Protein AF-W0Z9J8-F1 (afdb_monomer)

Radius of gyration: 13.56 Å; Cα contacts (8 Å, |Δi|>4): 95; chains: 1; bounding box: 24×35×34 Å

pLDDT: mean 90.52, std 8.8, range [49.59, 97.94]

Structure (mmCIF, N/CA/C/O backbone):
data_AF-W0Z9J8-F1
#
_entry.id   AF-W0Z9J8-F1
#
loop_
_atom_site.group_PDB
_atom_site.id
_atom_site.type_symbol
_atom_site.label_atom_id
_atom_site.label_alt_id
_atom_site.label_comp_id
_atom_site.label_asym_id
_atom_site.label_entity_id
_atom_site.label_seq_id
_atom_site.pdbx_PDB_ins_code
_atom_site.Cartn_x
_atom_site.Cartn_y
_atom_site.Cartn_z
_atom_site.occupancy
_atom_site.B_iso_or_equiv
_atom_site.auth_seq_id
_atom_site.auth_comp_id
_atom_site.auth_asym_id
_atom_site.auth_atom_id
_atom_site.pdbx_PDB_model_num
ATOM 1 N N . MET A 1 1 ? 6.074 -6.376 2.007 1.00 68.44 1 MET A N 1
ATOM 2 C CA . MET A 1 1 ? 5.511 -7.748 2.076 1.00 68.44 1 MET A CA 1
ATOM 3 C C . MET A 1 1 ? 6.107 -8.456 3.275 1.00 68.44 1 MET A C 1
ATOM 5 O O . MET A 1 1 ? 7.291 -8.276 3.534 1.00 68.44 1 MET A O 1
ATOM 9 N N . THR A 1 2 ? 5.305 -9.226 4.002 1.00 78.50 2 THR A N 1
ATOM 10 C CA . THR A 1 2 ? 5.713 -9.761 5.305 1.00 78.50 2 THR A CA 1
ATOM 11 C C . THR A 1 2 ? 5.962 -11.272 5.204 1.00 78.50 2 THR A C 1
ATOM 13 O O . THR A 1 2 ? 5.051 -11.984 4.780 1.00 78.50 2 THR A O 1
ATOM 16 N N . PRO A 1 3 ? 7.156 -11.784 5.570 1.00 87.56 3 PRO A N 1
ATOM 17 C CA . PRO A 1 3 ? 7.418 -13.218 5.688 1.00 87.56 3 PRO A CA 1
ATOM 18 C C . PRO A 1 3 ? 6.392 -13.913 6.588 1.00 87.56 3 PRO A C 1
ATOM 20 O O . PRO A 1 3 ? 5.967 -13.337 7.593 1.00 87.56 3 PRO A O 1
ATOM 23 N N . ARG A 1 4 ? 6.054 -15.174 6.300 1.00 88.94 4 ARG A N 1
ATOM 24 C CA . ARG A 1 4 ? 5.105 -15.974 7.097 1.00 88.94 4 ARG A CA 1
ATOM 25 C C . ARG A 1 4 ? 5.350 -15.936 8.614 1.00 88.94 4 ARG A C 1
ATOM 27 O O . ARG A 1 4 ? 4.396 -15.874 9.391 1.00 88.94 4 ARG A O 1
ATOM 34 N N . ALA A 1 5 ? 6.610 -15.937 9.051 1.00 92.38 5 ALA A N 1
ATOM 35 C CA . ALA A 1 5 ? 6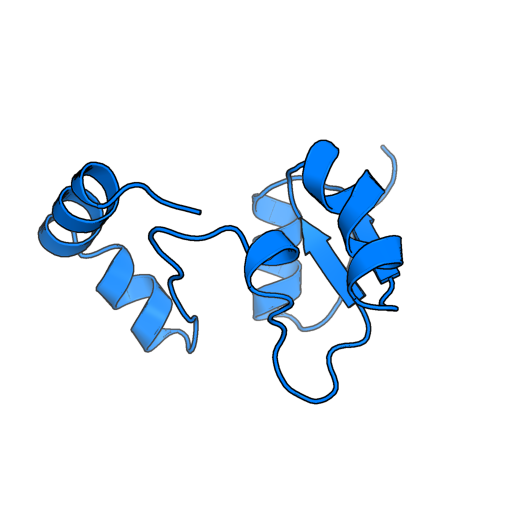.956 -15.824 10.470 1.00 92.38 5 ALA A CA 1
ATOM 36 C C . ALA A 1 5 ? 6.490 -14.486 11.076 1.00 92.38 5 ALA A C 1
ATOM 38 O O . ALA A 1 5 ? 5.818 -14.467 12.107 1.00 92.38 5 ALA A O 1
ATOM 39 N N . LE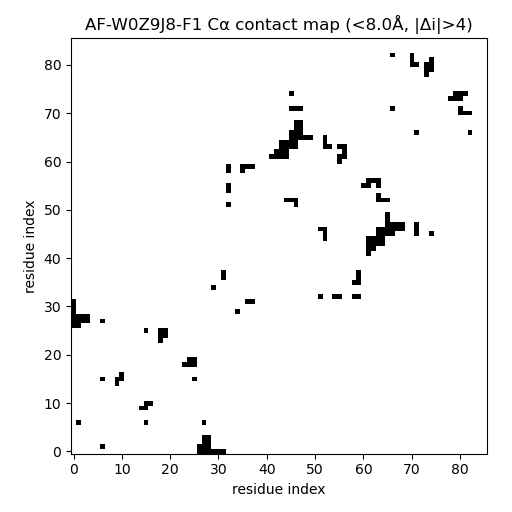U A 1 6 ? 6.760 -13.369 10.393 1.00 93.00 6 LEU A N 1
ATOM 40 C CA . LEU A 1 6 ? 6.299 -12.046 10.815 1.00 93.00 6 LEU A CA 1
ATOM 41 C C . LEU A 1 6 ? 4.773 -11.915 10.720 1.00 93.00 6 LEU A C 1
ATOM 43 O O . LEU A 1 6 ? 4.166 -11.301 11.595 1.00 93.00 6 LEU A O 1
ATOM 47 N N . ARG A 1 7 ? 4.129 -12.552 9.732 1.00 92.94 7 ARG A N 1
ATOM 48 C CA . ARG A 1 7 ? 2.661 -12.634 9.677 1.00 92.94 7 ARG A CA 1
ATOM 49 C C . ARG A 1 7 ? 2.092 -13.333 10.911 1.00 92.94 7 ARG A C 1
ATOM 51 O O . ARG A 1 7 ? 1.163 -12.818 11.519 1.00 92.94 7 ARG A O 1
ATOM 58 N N . THR A 1 8 ? 2.678 -14.459 11.309 1.00 95.12 8 THR A N 1
ATOM 59 C CA . THR A 1 8 ? 2.237 -15.220 12.489 1.00 95.12 8 THR A CA 1
ATOM 60 C C . THR A 1 8 ? 2.306 -14.366 13.756 1.00 95.12 8 THR A C 1
ATOM 62 O O . THR A 1 8 ? 1.378 -14.368 14.564 1.00 95.12 8 THR A O 1
ATOM 65 N N . MET A 1 9 ? 3.381 -13.589 13.915 1.00 96.81 9 MET A N 1
ATOM 66 C CA . MET A 1 9 ? 3.513 -12.654 15.034 1.00 96.81 9 MET A CA 1
ATOM 67 C C . MET A 1 9 ? 2.494 -11.510 14.952 1.00 96.81 9 MET A C 1
ATOM 69 O O . MET A 1 9 ? 1.859 -11.186 15.953 1.00 96.81 9 MET A O 1
ATOM 73 N N . ALA A 1 10 ? 2.275 -10.940 13.765 1.00 95.88 10 ALA A N 1
ATOM 74 C CA . ALA A 1 10 ? 1.278 -9.892 13.550 1.00 95.88 10 ALA A CA 1
ATOM 75 C C . ALA A 1 10 ? -0.159 -10.365 13.840 1.00 95.88 10 ALA A C 1
ATOM 77 O O . ALA A 1 10 ? -0.956 -9.602 14.388 1.00 95.88 10 ALA A O 1
ATOM 78 N N . ASP A 1 11 ? -0.482 -11.620 13.520 1.00 96.00 11 ASP A N 1
ATOM 79 C CA . ASP A 1 11 ? -1.775 -12.238 13.824 1.00 96.00 11 ASP A CA 1
ATOM 80 C C . ASP A 1 11 ? -1.968 -12.403 15.338 1.00 96.00 11 ASP A C 1
ATOM 82 O O . ASP A 1 11 ? -2.997 -11.984 15.874 1.00 96.00 11 ASP A O 1
ATOM 86 N N . ARG A 1 12 ? -0.954 -12.929 16.043 1.00 97.50 12 ARG A N 1
ATOM 87 C CA . ARG A 1 12 ? -0.963 -13.077 17.513 1.00 97.50 12 ARG A CA 1
ATOM 88 C C . ARG A 1 12 ? -1.116 -11.737 18.230 1.00 97.50 12 ARG A C 1
ATOM 90 O O . ARG A 1 12 ? -1.908 -11.631 19.161 1.00 97.50 12 ARG A O 1
ATOM 97 N N . ASN A 1 13 ? -0.425 -10.707 17.748 1.00 97.94 1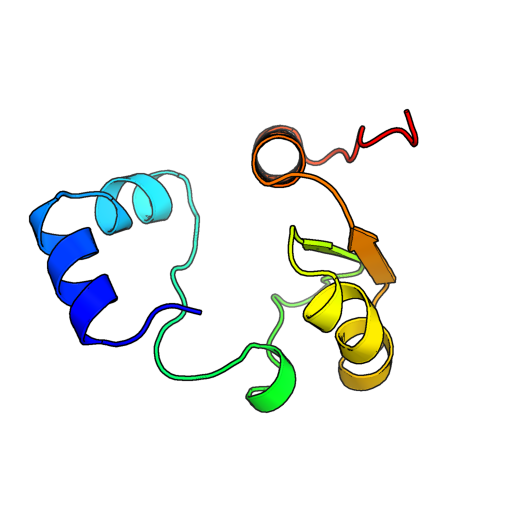3 ASN A N 1
ATOM 98 C CA . ASN A 1 13 ? -0.481 -9.356 18.313 1.00 97.94 13 ASN A CA 1
ATOM 99 C C . ASN A 1 13 ? -1.731 -8.569 17.879 1.00 97.94 13 ASN A C 1
ATOM 101 O O . ASN A 1 13 ? -1.982 -7.471 18.368 1.00 97.94 13 ASN A O 1
ATOM 105 N N . GLY A 1 14 ? -2.539 -9.109 16.961 1.00 97.56 14 GLY A N 1
ATOM 106 C CA . GLY A 1 14 ? -3.767 -8.471 16.493 1.00 97.56 14 GLY A CA 1
ATOM 107 C C . GLY A 1 14 ? -3.581 -7.357 15.461 1.00 97.56 14 GLY A C 1
ATOM 108 O O . GLY A 1 14 ? -4.574 -6.728 15.092 1.00 97.56 14 GLY A O 1
ATOM 109 N N . TYR A 1 15 ? -2.368 -7.129 14.951 1.00 96.88 15 TYR A N 1
ATOM 110 C CA . TYR A 1 15 ? -2.092 -6.102 13.940 1.00 96.88 15 TYR A CA 1
ATOM 111 C C . TYR A 1 15 ? -2.819 -6.389 12.632 1.00 96.88 15 TYR A C 1
ATOM 113 O O . TYR A 1 15 ? -3.494 -5.517 12.090 1.00 96.88 15 TYR A O 1
ATOM 121 N N . THR A 1 16 ? -2.784 -7.640 12.170 1.00 96.06 16 THR A N 1
ATOM 122 C CA . THR A 1 16 ? -3.531 -8.049 10.975 1.00 96.06 16 THR A CA 1
ATOM 123 C C . THR A 1 16 ? -5.024 -7.775 11.137 1.00 96.06 16 THR A C 1
ATOM 125 O O . THR A 1 1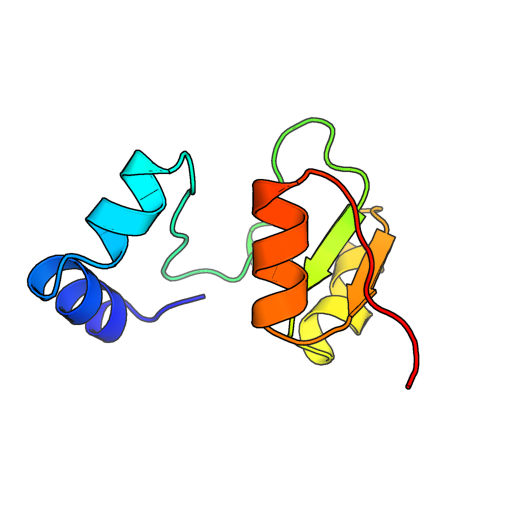6 ? -5.674 -7.283 10.217 1.00 96.06 16 THR A O 1
ATOM 128 N N . ARG A 1 17 ? -5.581 -8.061 12.319 1.00 97.31 17 ARG A N 1
ATOM 129 C CA . ARG A 1 17 ? -6.996 -7.824 12.621 1.00 97.31 17 ARG A CA 1
ATOM 130 C C . ARG A 1 17 ? -7.329 -6.330 12.632 1.00 97.31 17 ARG A C 1
ATOM 132 O O . ARG A 1 17 ? -8.396 -5.951 12.166 1.00 97.31 17 ARG A O 1
ATOM 139 N N . ALA A 1 18 ? -6.437 -5.481 13.142 1.00 97.50 18 ALA A N 1
ATOM 140 C CA . ALA A 1 18 ? -6.617 -4.032 13.093 1.00 97.50 18 ALA A CA 1
ATOM 141 C C . ALA A 1 18 ? -6.644 -3.520 11.642 1.00 97.50 18 ALA A C 1
ATOM 143 O O . ALA A 1 18 ? -7.600 -2.849 11.260 1.00 97.50 18 ALA A O 1
ATOM 144 N N . ILE A 1 19 ? -5.665 -3.921 10.823 1.00 95.50 19 ILE A N 1
ATOM 145 C CA . ILE A 1 19 ? -5.562 -3.525 9.408 1.00 95.50 19 ILE A CA 1
ATOM 146 C C . ILE A 1 19 ? -6.780 -4.002 8.607 1.00 95.50 19 ILE A C 1
ATOM 148 O O . ILE A 1 19 ? -7.374 -3.232 7.858 1.00 95.50 19 ILE A O 1
ATOM 152 N N . THR A 1 20 ? -7.182 -5.263 8.782 1.00 95.56 20 THR A N 1
ATOM 153 C CA . THR A 1 20 ? -8.302 -5.851 8.028 1.00 95.56 20 THR A CA 1
ATOM 154 C C . THR A 1 20 ? -9.650 -5.242 8.393 1.00 95.56 20 THR A C 1
ATOM 156 O O . THR A 1 20 ? -10.450 -4.981 7.499 1.00 95.56 20 THR A O 1
ATOM 159 N N . ARG A 1 21 ? -9.899 -4.927 9.672 1.00 97.12 21 ARG A N 1
ATOM 160 C CA . ARG A 1 21 ? -11.121 -4.207 10.079 1.00 97.12 21 ARG A CA 1
ATOM 161 C C . ARG A 1 21 ? -11.188 -2.776 9.556 1.00 97.12 21 ARG A C 1
ATOM 163 O O . ARG A 1 21 ? -12.287 -2.280 9.351 1.00 97.12 21 ARG A O 1
ATOM 170 N N . ALA A 1 22 ? -10.045 -2.134 9.321 1.00 95.94 22 ALA A N 1
ATOM 171 C CA . ALA A 1 22 ? -9.989 -0.833 8.657 1.00 95.94 22 ALA A CA 1
ATOM 172 C C . ALA A 1 22 ? -10.223 -0.922 7.131 1.00 95.94 22 ALA A C 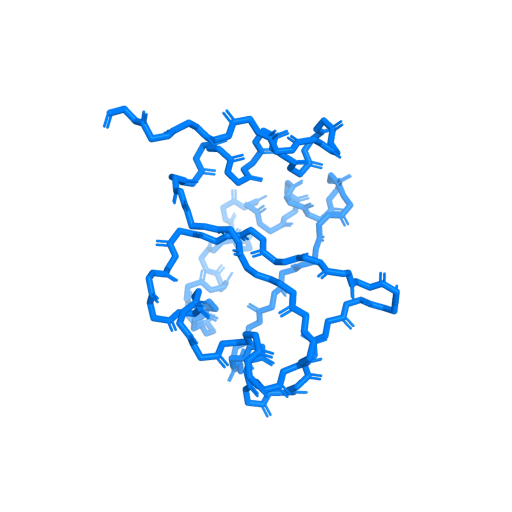1
ATOM 174 O O . ALA A 1 22 ? -10.181 0.094 6.448 1.00 95.94 22 ALA A O 1
ATOM 175 N N . GLY A 1 23 ? -10.450 -2.124 6.580 1.00 94.00 23 GLY A N 1
ATOM 176 C CA . GLY A 1 23 ? -10.629 -2.362 5.142 1.00 94.00 23 GLY A CA 1
ATOM 177 C C . GLY A 1 23 ? -9.334 -2.690 4.391 1.00 94.00 23 GLY A C 1
ATOM 178 O O . GLY A 1 23 ? -9.364 -2.942 3.185 1.00 94.00 23 GLY A O 1
ATOM 179 N N . GLY A 1 24 ? -8.194 -2.727 5.085 1.00 93.06 24 GLY A N 1
ATOM 180 C CA . GLY A 1 24 ? -6.899 -3.057 4.500 1.00 93.06 24 GLY A CA 1
ATOM 181 C C . GLY A 1 24 ? -6.753 -4.542 4.153 1.00 93.06 24 GLY A C 1
ATOM 182 O O . GLY A 1 24 ? -7.320 -5.424 4.799 1.00 93.06 24 G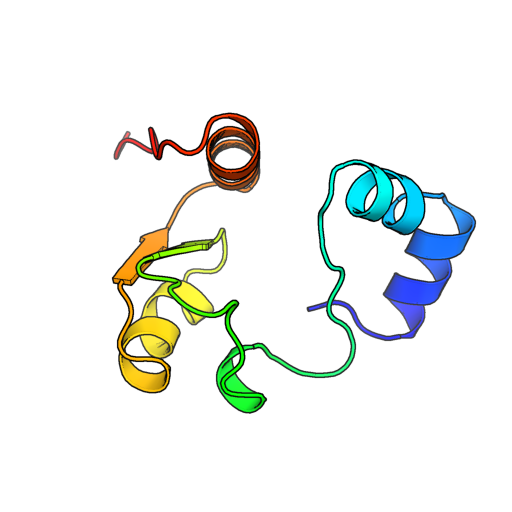LY A O 1
ATOM 183 N N . LYS A 1 25 ? -5.928 -4.843 3.146 1.00 90.50 25 LYS A N 1
ATOM 184 C CA . LYS A 1 25 ? -5.544 -6.215 2.781 1.00 90.50 25 LYS A CA 1
ATOM 185 C C . LYS A 1 25 ? -4.072 -6.440 3.104 1.00 90.50 25 LYS A C 1
ATOM 187 O O . LYS A 1 25 ? -3.214 -5.687 2.656 1.00 90.50 25 LYS A O 1
ATOM 192 N N . VAL A 1 26 ? -3.775 -7.494 3.862 1.00 90.56 26 VAL A N 1
ATOM 193 C CA . VAL A 1 26 ? -2.399 -7.840 4.248 1.00 90.56 26 VAL A CA 1
ATOM 194 C C . VAL A 1 26 ? -1.856 -8.908 3.303 1.00 90.56 26 VAL A C 1
ATOM 196 O O . VAL A 1 26 ? -2.310 -10.051 3.341 1.00 90.56 26 VAL A O 1
ATOM 199 N N . LEU A 1 27 ? -0.871 -8.531 2.487 1.00 87.50 27 LEU A N 1
ATOM 200 C CA . LEU A 1 27 ? -0.183 -9.416 1.543 1.00 87.50 27 LEU A CA 1
ATOM 201 C C . LEU A 1 27 ? 1.030 -10.098 2.195 1.00 87.50 27 LEU A C 1
ATOM 203 O O . LEU A 1 27 ? 1.859 -9.438 2.833 1.00 87.50 27 LEU A O 1
ATOM 207 N N . THR A 1 28 ? 1.164 -11.409 1.992 1.00 88.19 28 THR A N 1
ATOM 208 C CA . THR A 1 28 ? 2.290 -12.225 2.474 1.00 88.19 28 THR A CA 1
ATOM 209 C C . THR A 1 28 ? 2.930 -12.998 1.327 1.00 88.19 28 THR A C 1
ATOM 211 O O . THR A 1 28 ? 2.321 -13.172 0.275 1.00 88.19 28 THR A O 1
ATOM 214 N N . ASP A 1 29 ? 4.175 -13.430 1.533 1.00 82.31 29 ASP A N 1
ATOM 215 C CA . ASP A 1 29 ? 4.882 -14.446 0.732 1.00 82.31 29 ASP A CA 1
ATOM 216 C C . ASP A 1 29 ? 5.174 -14.124 -0.751 1.00 82.31 29 ASP A C 1
ATOM 218 O O . ASP A 1 29 ? 6.012 -14.785 -1.356 1.00 82.31 29 ASP A O 1
ATOM 222 N N . SER A 1 30 ? 4.601 -13.062 -1.326 1.00 79.19 30 SER A N 1
ATOM 223 C CA . SER A 1 30 ? 4.983 -12.543 -2.645 1.00 79.19 30 SER A CA 1
ATOM 224 C C . SER A 1 30 ? 4.977 -11.013 -2.712 1.00 79.19 30 SER A C 1
ATOM 226 O O . SER A 1 30 ? 4.221 -10.328 -2.018 1.00 79.19 30 SER A O 1
ATOM 228 N N . CYS A 1 31 ? 5.857 -10.466 -3.554 1.00 78.50 31 CYS A N 1
ATOM 229 C CA . CYS A 1 31 ? 5.942 -9.032 -3.810 1.00 78.50 31 CYS A CA 1
ATOM 230 C C . CYS A 1 31 ? 4.802 -8.618 -4.754 1.00 78.50 31 CYS A C 1
ATOM 232 O O . CYS A 1 31 ? 4.559 -9.337 -5.730 1.00 78.50 31 CYS A O 1
ATOM 234 N N . PRO A 1 32 ? 4.144 -7.457 -4.552 1.00 76.75 32 PRO A N 1
ATOM 235 C CA . PRO A 1 32 ? 3.142 -6.949 -5.496 1.00 76.75 32 PRO A CA 1
ATOM 236 C C . PRO A 1 32 ? 3.676 -6.844 -6.930 1.00 76.75 32 PRO A C 1
ATOM 238 O O . PRO A 1 32 ? 2.955 -7.125 -7.880 1.00 76.75 32 PRO A O 1
ATOM 241 N N . ALA A 1 33 ? 4.970 -6.541 -7.071 1.00 79.81 33 ALA A N 1
ATOM 242 C CA . ALA A 1 33 ? 5.696 -6.528 -8.338 1.00 79.81 33 ALA A CA 1
ATOM 243 C C . ALA A 1 33 ? 5.691 -7.889 -9.046 1.00 79.81 33 ALA A C 1
ATOM 245 O O . ALA A 1 33 ? 5.394 -7.985 -10.232 1.00 79.81 33 ALA A O 1
ATOM 246 N N . MET A 1 34 ? 6.010 -8.945 -8.293 1.00 80.06 34 MET A N 1
ATOM 247 C CA . MET A 1 34 ? 6.103 -10.314 -8.804 1.00 80.06 34 MET A CA 1
ATOM 248 C C . MET A 1 34 ? 4.720 -10.869 -9.121 1.00 80.06 34 MET A C 1
ATOM 250 O O . MET A 1 34 ? 4.530 -11.525 -10.137 1.00 80.06 34 MET A O 1
ATOM 254 N N . SER A 1 35 ? 3.744 -10.557 -8.269 1.00 82.56 35 SER A N 1
ATOM 255 C CA . SER A 1 35 ? 2.352 -10.980 -8.450 1.00 82.56 35 SER A CA 1
ATOM 256 C C . SER A 1 35 ? 1.602 -10.137 -9.481 1.00 82.56 35 SER A C 1
ATOM 258 O O . SER A 1 35 ? 0.451 -10.440 -9.778 1.00 82.56 35 SER A O 1
ATOM 260 N N . ARG A 1 36 ? 2.221 -9.052 -9.971 1.00 83.12 36 ARG A N 1
ATOM 261 C CA . ARG A 1 36 ? 1.603 -8.012 -10.803 1.00 83.12 36 ARG A CA 1
ATOM 262 C C . ARG A 1 36 ? 0.214 -7.600 -10.301 1.00 83.12 36 ARG A C 1
ATOM 264 O O . ARG A 1 36 ? -0.735 -7.482 -11.069 1.00 83.12 36 ARG A O 1
ATOM 271 N N . ALA A 1 37 ? 0.095 -7.428 -8.987 1.00 82.81 37 ALA A N 1
ATOM 272 C CA . ALA A 1 37 ? -1.193 -7.295 -8.323 1.00 82.81 37 ALA A CA 1
ATOM 273 C C . ALA A 1 37 ? -1.397 -5.879 -7.781 1.00 82.81 37 ALA A C 1
ATOM 275 O O . ALA A 1 37 ? -0.637 -5.408 -6.934 1.00 82.81 37 ALA A O 1
ATOM 276 N N . ALA A 1 38 ? -2.482 -5.250 -8.222 1.00 87.12 38 ALA A N 1
ATOM 277 C CA . ALA A 1 38 ? -3.065 -4.057 -7.627 1.00 87.12 38 ALA A CA 1
ATOM 278 C C . ALA A 1 38 ? -4.599 -4.181 -7.665 1.00 87.12 38 ALA A C 1
ATOM 280 O O . ALA A 1 38 ? -5.130 -4.919 -8.503 1.00 87.12 38 ALA A O 1
ATOM 281 N N . PRO A 1 39 ? -5.334 -3.512 -6.759 1.00 87.81 39 PRO A N 1
ATOM 282 C CA . PRO A 1 39 ? -6.784 -3.419 -6.867 1.00 87.81 39 PRO A CA 1
ATOM 283 C C . PRO A 1 39 ? -7.230 -2.914 -8.256 1.00 87.81 39 PRO A C 1
ATOM 285 O O . PRO A 1 39 ? -6.560 -2.067 -8.851 1.00 87.81 39 PRO A O 1
ATOM 288 N N . PRO A 1 40 ? -8.364 -3.400 -8.794 1.00 89.56 40 PRO A N 1
ATOM 289 C CA . PRO A 1 40 ? -8.894 -2.898 -10.056 1.00 89.56 40 PRO A CA 1
ATOM 290 C C . PRO A 1 40 ? -9.090 -1.379 -10.023 1.00 89.56 40 PRO A C 1
ATOM 292 O O . PRO A 1 40 ? -9.638 -0.838 -9.063 1.00 89.56 40 PRO A O 1
ATOM 295 N N . GLY A 1 41 ? -8.640 -0.696 -11.076 1.00 91.62 41 GLY A N 1
ATOM 296 C CA . GLY A 1 41 ? -8.739 0.761 -11.189 1.00 91.62 41 GLY A CA 1
ATOM 297 C C . GLY A 1 41 ? -7.693 1.551 -10.394 1.00 91.62 41 GLY A C 1
ATOM 298 O O . GLY A 1 41 ? -7.780 2.778 -10.360 1.00 91.62 41 GLY A O 1
ATOM 299 N N . THR A 1 42 ? -6.703 0.899 -9.770 1.00 93.12 42 THR A N 1
ATOM 300 C CA . THR A 1 42 ? -5.567 1.601 -9.157 1.00 93.12 42 THR A CA 1
ATOM 301 C C . THR A 1 42 ? -4.822 2.432 -10.201 1.00 93.12 42 THR A C 1
ATOM 303 O O . THR A 1 42 ? -4.413 1.915 -11.234 1.00 93.12 42 THR A O 1
ATOM 306 N N . LYS A 1 43 ? -4.636 3.722 -9.905 1.00 93.94 43 LYS A N 1
ATOM 307 C CA . LYS A 1 43 ? -3.890 4.670 -10.750 1.00 93.94 43 LYS A CA 1
ATOM 308 C C . LYS A 1 43 ? -2.525 5.035 -10.178 1.00 93.94 43 LYS A C 1
ATOM 310 O O . LYS A 1 43 ? -1.611 5.346 -10.929 1.00 93.94 43 LYS A O 1
ATOM 315 N N . VAL A 1 44 ? -2.401 4.996 -8.852 1.00 94.75 44 VAL A N 1
ATOM 316 C CA . VAL A 1 44 ? -1.222 5.455 -8.118 1.00 94.75 44 VAL A CA 1
ATOM 317 C C . VAL A 1 44 ? -0.952 4.517 -6.942 1.00 94.75 44 VAL A C 1
ATOM 319 O O . VAL A 1 44 ? -1.894 4.057 -6.291 1.00 94.75 44 VAL A O 1
ATOM 322 N N . PHE A 1 45 ? 0.321 4.255 -6.652 1.00 94.06 45 PHE A N 1
ATOM 323 C CA . PHE A 1 45 ? 0.784 3.479 -5.504 1.00 94.06 45 PHE A CA 1
ATOM 324 C C . PHE A 1 45 ? 1.664 4.329 -4.575 1.00 94.06 45 PHE A C 1
ATOM 326 O O . PHE A 1 45 ? 2.783 4.688 -4.934 1.00 94.06 45 PHE A O 1
ATOM 333 N N . ALA A 1 46 ? 1.178 4.634 -3.371 1.00 95.25 46 ALA A N 1
ATOM 334 C CA . ALA A 1 46 ? 1.971 5.294 -2.332 1.00 95.25 46 ALA A CA 1
ATOM 335 C C . ALA A 1 46 ? 2.790 4.264 -1.534 1.00 95.25 46 ALA A C 1
ATOM 337 O O . ALA A 1 46 ? 2.253 3.226 -1.137 1.00 95.25 46 ALA A O 1
ATOM 338 N N . THR A 1 47 ? 4.081 4.521 -1.313 1.00 94.00 47 THR A N 1
ATOM 339 C CA . THR A 1 47 ? 4.978 3.581 -0.625 1.00 94.00 47 THR A CA 1
ATOM 340 C C . THR A 1 47 ? 6.156 4.256 0.069 1.00 94.00 47 THR A C 1
ATOM 342 O O . THR A 1 47 ? 6.718 5.224 -0.428 1.00 94.00 47 THR A O 1
ATOM 345 N N . ASP A 1 48 ? 6.591 3.659 1.176 1.00 94.75 48 ASP A N 1
ATOM 346 C CA . ASP A 1 48 ? 7.822 3.969 1.909 1.00 94.75 48 ASP A CA 1
ATOM 347 C C . ASP A 1 48 ? 9.056 3.213 1.390 1.00 94.75 48 ASP A C 1
ATOM 349 O O . ASP A 1 48 ? 10.146 3.280 1.960 1.00 94.75 48 ASP A O 1
ATOM 353 N N . SER A 1 49 ? 8.922 2.490 0.277 1.00 93.50 49 SER A N 1
ATOM 354 C CA . SER A 1 49 ? 10.017 1.752 -0.335 1.00 93.50 49 SER A CA 1
ATOM 355 C C . SER A 1 49 ? 10.478 2.421 -1.622 1.00 93.50 49 SER A C 1
ATOM 357 O O . SER A 1 49 ? 9.845 2.277 -2.669 1.00 93.50 49 SER A O 1
ATOM 359 N N . ALA A 1 50 ? 11.657 3.048 -1.584 1.00 94.25 50 ALA A N 1
ATOM 360 C CA . ALA A 1 50 ? 12.289 3.632 -2.771 1.00 94.25 50 ALA A CA 1
ATOM 361 C C . ALA A 1 50 ? 12.451 2.598 -3.900 1.00 94.25 50 ALA A C 1
ATOM 363 O O . ALA A 1 50 ? 12.243 2.890 -5.076 1.00 94.25 50 ALA A O 1
ATOM 364 N N . LYS A 1 51 ? 12.742 1.342 -3.531 1.00 92.88 51 LYS A N 1
ATOM 365 C CA . LYS A 1 51 ? 12.834 0.227 -4.477 1.00 92.88 51 LYS A CA 1
ATOM 366 C C . LYS A 1 51 ? 11.504 0.009 -5.205 1.00 92.88 51 LYS A C 1
ATOM 368 O O . LYS A 1 51 ? 11.502 -0.115 -6.424 1.00 92.88 51 LYS A O 1
ATOM 373 N N . GLN A 1 52 ? 10.388 -0.047 -4.473 1.00 92.31 52 GLN A N 1
ATOM 374 C CA . GLN A 1 52 ? 9.066 -0.239 -5.077 1.00 92.31 52 GLN A CA 1
ATOM 375 C C . GLN A 1 52 ? 8.650 0.974 -5.907 1.00 92.31 52 GLN A C 1
ATOM 377 O O . GLN A 1 52 ? 8.205 0.791 -7.035 1.00 92.31 52 GLN A O 1
ATOM 382 N N . ALA A 1 53 ? 8.853 2.189 -5.395 1.00 94.06 53 ALA A N 1
ATOM 383 C CA . ALA A 1 53 ? 8.542 3.416 -6.122 1.00 94.06 53 ALA A CA 1
ATOM 384 C C . ALA A 1 53 ? 9.265 3.494 -7.478 1.00 94.06 53 ALA A C 1
ATOM 386 O O . ALA A 1 53 ? 8.695 3.979 -8.449 1.00 94.06 53 ALA A O 1
ATOM 387 N N . HIS A 1 54 ? 10.486 2.956 -7.566 1.00 93.44 54 HIS A N 1
ATOM 388 C CA . HIS A 1 54 ? 11.260 2.941 -8.802 1.00 93.44 54 HIS A CA 1
ATOM 389 C C . HIS A 1 54 ? 10.718 1.969 -9.864 1.00 93.44 54 HIS A C 1
ATOM 391 O O . HIS A 1 54 ? 10.493 2.370 -11.002 1.00 93.44 54 HIS A O 1
ATOM 397 N N . TYR A 1 55 ? 10.525 0.685 -9.533 1.00 93.00 55 TYR A N 1
ATOM 398 C CA . TYR A 1 55 ? 10.215 -0.324 -10.560 1.00 93.00 55 TYR A CA 1
ATOM 399 C C . TYR A 1 55 ? 8.710 -0.546 -10.776 1.00 93.00 55 TYR A C 1
ATOM 401 O O . TYR A 1 55 ? 8.299 -1.025 -11.833 1.00 93.00 55 TYR A O 1
ATOM 409 N N . LEU A 1 56 ? 7.876 -0.305 -9.759 1.00 91.44 56 LEU A N 1
ATOM 410 C CA . LEU A 1 56 ? 6.478 -0.741 -9.765 1.00 91.44 56 LEU A CA 1
ATOM 411 C C . LEU A 1 56 ? 5.636 0.023 -10.799 1.00 91.44 56 LEU A C 1
ATOM 413 O O . LEU A 1 56 ? 4.813 -0.633 -11.443 1.00 91.44 56 LEU A O 1
ATOM 417 N N . PRO A 1 57 ? 5.899 1.323 -11.065 1.00 94.12 57 PRO A N 1
ATOM 418 C CA . PRO A 1 57 ? 5.286 2.026 -12.185 1.00 94.12 57 PRO A CA 1
ATOM 419 C C . PRO A 1 57 ? 5.489 1.342 -13.532 1.00 94.12 57 PRO A C 1
ATOM 421 O O . PRO A 1 57 ? 4.532 1.119 -14.269 1.00 94.12 57 PRO A O 1
ATOM 424 N N . ALA A 1 58 ? 6.722 0.925 -13.823 1.00 93.38 58 ALA A N 1
ATOM 425 C CA . ALA A 1 58 ? 7.052 0.255 -15.077 1.00 93.38 58 ALA A CA 1
ATOM 426 C C . ALA A 1 58 ? 6.413 -1.142 -15.185 1.00 93.38 58 ALA A C 1
ATOM 428 O O . ALA A 1 58 ? 6.044 -1.569 -16.275 1.00 93.38 58 ALA A O 1
ATOM 429 N N . ILE A 1 59 ? 6.268 -1.861 -14.066 1.00 93.44 59 ILE A N 1
ATOM 430 C CA . ILE A 1 59 ? 5.699 -3.219 -14.051 1.00 93.44 59 ILE A CA 1
ATOM 431 C C . ILE A 1 59 ? 4.171 -3.211 -14.173 1.00 93.44 59 ILE A C 1
ATOM 433 O O . ILE A 1 59 ? 3.613 -4.101 -14.817 1.00 93.44 59 ILE A O 1
ATOM 437 N N . LEU A 1 60 ? 3.496 -2.262 -13.520 1.00 91.94 60 LEU A N 1
ATOM 438 C CA . LEU A 1 60 ? 2.034 -2.232 -13.408 1.00 91.94 60 LEU A CA 1
ATOM 439 C C . LEU A 1 60 ? 1.360 -1.181 -14.298 1.00 91.94 60 LEU A C 1
ATOM 441 O O . LEU A 1 60 ? 0.140 -1.209 -14.422 1.00 91.94 60 LEU A O 1
ATOM 445 N N . GLY A 1 61 ? 2.119 -0.265 -14.904 1.00 93.56 61 GLY A N 1
ATOM 446 C CA . GLY A 1 61 ? 1.564 0.828 -15.708 1.00 93.56 61 GLY A CA 1
ATOM 447 C C . GLY A 1 61 ? 0.783 1.852 -14.877 1.00 93.56 61 GLY A C 1
ATOM 448 O O . GLY A 1 61 ? -0.199 2.406 -15.362 1.00 93.56 61 GLY A O 1
ATOM 449 N N . ILE A 1 62 ? 1.190 2.067 -13.623 1.00 94.06 62 ILE A N 1
ATOM 450 C CA . ILE A 1 62 ? 0.580 3.024 -12.684 1.00 94.06 62 ILE A CA 1
ATOM 451 C C . ILE A 1 62 ? 1.628 4.027 -12.201 1.00 94.06 62 ILE A C 1
ATOM 453 O O . ILE A 1 62 ? 2.820 3.810 -12.373 1.00 94.06 62 ILE A O 1
ATOM 457 N N . GLU A 1 63 ? 1.216 5.111 -11.560 1.00 95.31 63 GLU A N 1
ATOM 458 C CA . GLU A 1 63 ? 2.151 6.044 -10.925 1.00 95.31 63 GLU A CA 1
ATOM 459 C C . GLU A 1 63 ? 2.591 5.545 -9.539 1.00 95.31 63 GLU A C 1
ATOM 461 O O . GLU A 1 63 ? 1.937 4.690 -8.931 1.00 95.31 63 GLU A O 1
ATOM 466 N N . ALA A 1 64 ? 3.679 6.102 -9.004 1.00 94.50 64 ALA A N 1
ATOM 467 C CA . ALA A 1 64 ? 4.085 5.867 -7.622 1.00 94.50 64 ALA A CA 1
ATOM 468 C C . ALA A 1 64 ? 4.423 7.170 -6.897 1.00 94.50 64 ALA A C 1
ATOM 470 O O . ALA A 1 64 ? 5.041 8.069 -7.466 1.00 94.50 64 ALA A O 1
ATOM 471 N N . TRP A 1 65 ? 4.060 7.226 -5.617 1.00 95.69 65 TRP A N 1
ATOM 472 C CA . TRP A 1 65 ? 4.457 8.283 -4.693 1.00 95.69 65 TRP A CA 1
ATOM 473 C C . TRP A 1 65 ? 5.321 7.689 -3.590 1.00 95.69 65 TRP A C 1
ATOM 475 O O . TRP A 1 65 ? 4.968 6.670 -2.995 1.00 95.69 65 TRP A O 1
ATOM 485 N N . PHE A 1 66 ? 6.467 8.316 -3.348 1.00 95.06 66 PHE A N 1
ATOM 486 C CA . PHE A 1 66 ? 7.413 7.905 -2.322 1.00 95.06 66 PHE A CA 1
ATOM 487 C C . PHE A 1 66 ? 7.370 8.894 -1.158 1.00 95.06 66 PHE A C 1
ATOM 489 O O . PHE A 1 66 ? 7.439 10.099 -1.388 1.00 95.06 66 PHE A O 1
ATOM 496 N N . GLY A 1 67 ? 7.258 8.379 0.063 1.00 94.69 67 GLY A N 1
ATOM 497 C CA . GLY A 1 67 ? 7.212 9.178 1.288 1.00 94.69 67 GLY A CA 1
ATOM 498 C C . GLY A 1 67 ? 7.355 8.307 2.531 1.00 94.69 67 GLY A C 1
ATOM 499 O O . GLY A 1 67 ? 7.770 7.155 2.437 1.00 94.69 67 GLY A O 1
ATOM 500 N N . THR A 1 68 ? 7.031 8.832 3.705 1.00 95.38 68 THR A N 1
ATOM 501 C CA . THR A 1 68 ? 7.099 8.067 4.956 1.00 95.38 68 THR A CA 1
ATOM 502 C C . THR A 1 68 ? 5.928 7.092 5.099 1.00 95.38 68 THR A C 1
ATOM 504 O O . THR A 1 68 ? 4.926 7.151 4.374 1.00 95.38 68 THR A O 1
ATOM 507 N N . LEU A 1 69 ? 6.033 6.178 6.068 1.00 95.00 69 LEU A N 1
ATOM 508 C CA . LEU A 1 69 ? 4.929 5.283 6.410 1.00 95.00 69 LEU A CA 1
ATOM 509 C C . LEU A 1 69 ? 3.711 6.082 6.896 1.00 95.00 69 LEU A C 1
ATOM 511 O O . LEU A 1 69 ? 2.582 5.766 6.524 1.00 95.00 69 LEU A O 1
ATOM 515 N N . GLU A 1 70 ? 3.937 7.131 7.685 1.00 95.44 70 GLU A N 1
ATOM 516 C CA . GLU A 1 70 ? 2.902 8.024 8.200 1.00 95.44 70 GLU A CA 1
ATOM 517 C C . GLU A 1 70 ? 2.143 8.716 7.062 1.00 95.44 70 GLU A C 1
ATOM 519 O O . GLU A 1 70 ? 0.913 8.740 7.080 1.00 95.44 70 GLU A O 1
ATOM 524 N N . GLU A 1 71 ? 2.847 9.203 6.037 1.00 95.94 71 GLU A N 1
ATOM 525 C CA . GLU A 1 71 ? 2.230 9.807 4.848 1.00 95.94 71 GLU A CA 1
ATOM 526 C C . GLU A 1 71 ? 1.413 8.787 4.046 1.00 95.94 71 GLU A C 1
ATOM 528 O O . GLU A 1 71 ? 0.300 9.083 3.606 1.00 95.94 71 GLU A O 1
ATOM 533 N N . CYS A 1 72 ? 1.921 7.560 3.894 1.00 95.62 72 CYS A N 1
ATOM 534 C CA . CYS A 1 72 ? 1.184 6.481 3.235 1.00 95.62 72 CYS A CA 1
ATOM 535 C C . CYS A 1 72 ? -0.105 6.124 3.992 1.00 95.62 72 CYS A C 1
ATOM 537 O O . CYS A 1 72 ? -1.145 5.889 3.372 1.00 95.62 72 CYS A O 1
ATOM 539 N N . VAL A 1 73 ? -0.055 6.092 5.327 1.00 95.31 73 VAL A N 1
ATOM 540 C CA . VAL A 1 73 ? -1.220 5.816 6.178 1.00 95.31 73 VAL A CA 1
ATOM 541 C C . VAL A 1 73 ? -2.220 6.978 6.144 1.00 95.31 73 VAL A C 1
ATOM 543 O O . VAL A 1 73 ? -3.414 6.721 5.985 1.00 95.31 73 VAL A O 1
ATOM 546 N N . ASP A 1 74 ? -1.774 8.238 6.210 1.00 95.88 74 ASP A N 1
ATOM 547 C CA . ASP A 1 74 ? -2.652 9.414 6.059 1.00 95.88 74 ASP A CA 1
ATOM 548 C C . ASP A 1 74 ? -3.356 9.407 4.695 1.00 95.88 74 ASP A C 1
ATOM 550 O O . ASP A 1 74 ? -4.573 9.595 4.620 1.00 95.88 74 ASP A O 1
ATOM 554 N N . ALA A 1 75 ? -2.634 9.093 3.617 1.00 95.81 75 ALA A N 1
ATOM 555 C CA . ALA A 1 75 ? -3.218 8.969 2.285 1.00 95.81 75 ALA A CA 1
ATOM 556 C C . ALA A 1 75 ? -4.229 7.815 2.190 1.00 95.81 75 ALA A C 1
ATOM 558 O O . ALA A 1 75 ? -5.268 7.966 1.546 1.00 95.81 75 ALA A O 1
ATOM 559 N N . ALA A 1 76 ? -3.971 6.685 2.857 1.00 94.75 76 ALA A N 1
ATOM 560 C CA . ALA A 1 76 ? -4.903 5.559 2.908 1.00 94.75 76 ALA A CA 1
ATOM 561 C C . ALA A 1 76 ? -6.202 5.897 3.663 1.00 94.75 76 ALA A C 1
ATOM 563 O O . ALA A 1 76 ? -7.268 5.418 3.281 1.00 94.75 76 ALA A O 1
ATOM 564 N N . ILE A 1 77 ? -6.125 6.728 4.708 1.00 94.94 77 ILE A N 1
ATOM 565 C CA . ILE A 1 77 ? -7.283 7.152 5.511 1.00 94.94 77 ILE A CA 1
ATOM 566 C C . ILE A 1 77 ? -8.071 8.265 4.809 1.00 94.94 77 ILE A C 1
ATOM 568 O O . ILE A 1 77 ? -9.300 8.246 4.792 1.00 94.94 77 ILE A O 1
ATOM 572 N N . THR A 1 78 ? -7.377 9.251 4.241 1.00 95.31 78 THR A N 1
ATOM 573 C CA . THR A 1 78 ? -7.998 10.470 3.698 1.00 95.31 78 THR A CA 1
ATOM 574 C C . THR A 1 78 ? -8.315 10.385 2.207 1.00 95.31 78 THR A C 1
ATOM 576 O O . THR A 1 78 ? -9.046 11.229 1.683 1.00 95.31 78 THR A O 1
ATOM 579 N N . GLY A 1 79 ? -7.747 9.402 1.505 1.00 93.69 79 GLY A N 1
ATOM 580 C CA . GLY A 1 7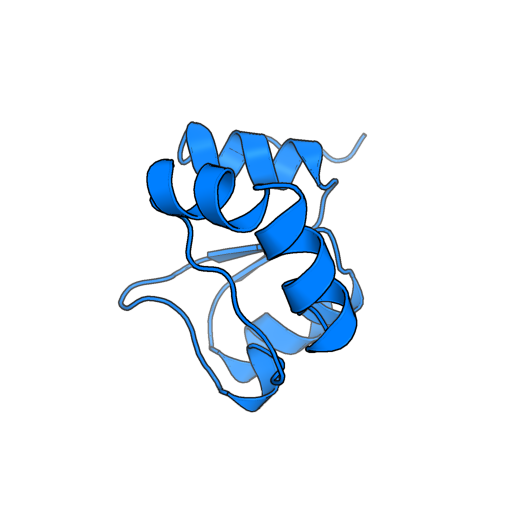9 ? -7.834 9.269 0.052 1.00 93.69 79 GLY A CA 1
ATOM 581 C C . GLY A 1 79 ? -7.062 10.346 -0.716 1.00 93.69 79 GLY A C 1
ATOM 582 O O . GLY A 1 79 ? -7.274 10.498 -1.919 1.00 93.69 79 GLY A O 1
ATOM 583 N N . ARG A 1 80 ? -6.202 11.127 -0.048 1.00 94.25 80 ARG A N 1
ATOM 584 C CA . ARG A 1 80 ? -5.438 12.223 -0.655 1.00 94.25 80 ARG A CA 1
ATOM 585 C C . ARG A 1 80 ? -3.974 12.132 -0.268 1.00 94.25 80 ARG A C 1
ATOM 587 O O . ARG A 1 80 ? -3.647 12.022 0.905 1.00 94.25 80 ARG A O 1
ATOM 594 N N . TRP A 1 81 ? -3.094 12.255 -1.252 1.00 94.94 81 TRP A N 1
ATOM 595 C CA . TRP A 1 81 ? -1.673 12.411 -0.986 1.00 94.94 81 TRP A CA 1
ATOM 596 C C . TRP A 1 81 ? -1.347 13.848 -0.613 1.00 94.94 81 TRP A C 1
ATOM 598 O O . TRP A 1 81 ? -1.796 14.788 -1.271 1.00 94.94 81 TRP A O 1
ATOM 608 N N . ARG A 1 82 ? -0.572 13.996 0.459 1.00 90.31 82 ARG A N 1
ATOM 609 C CA . ARG A 1 82 ? -0.097 15.282 0.980 1.00 90.31 82 ARG A CA 1
ATOM 610 C C . ARG A 1 82 ? 1.415 15.317 1.166 1.00 90.31 82 ARG A C 1
ATOM 612 O O . ARG A 1 82 ? 1.916 16.325 1.649 1.00 90.31 82 ARG A O 1
ATOM 619 N N . GLY A 1 83 ? 2.109 14.233 0.810 1.00 77.69 83 GLY A N 1
ATOM 620 C CA . GLY A 1 83 ? 3.553 14.142 0.969 1.00 77.69 83 GLY A CA 1
ATOM 621 C C . GLY A 1 83 ? 4.217 15.262 0.186 1.00 77.69 83 GLY A C 1
ATOM 622 O O . GLY A 1 83 ? 4.068 15.350 -1.038 1.00 77.69 83 GLY A O 1
ATOM 623 N N . ALA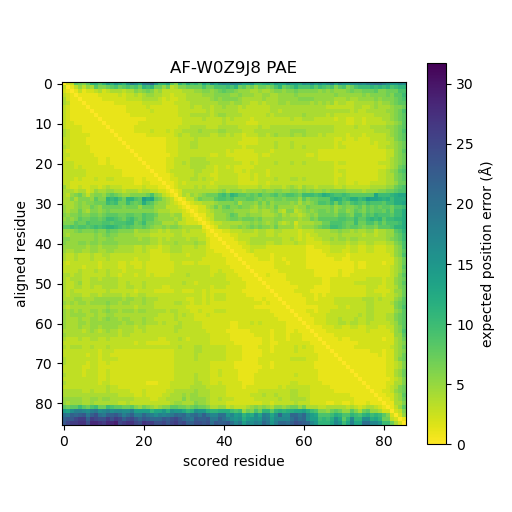 A 1 84 ? 4.874 16.149 0.921 1.00 6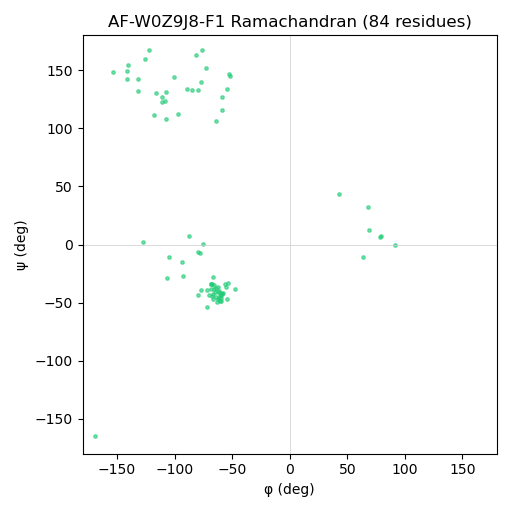3.09 84 ALA A N 1
ATOM 624 C CA . ALA A 1 84 ? 5.633 17.259 0.383 1.00 63.09 84 ALA A CA 1
ATOM 625 C C . ALA A 1 84 ? 7.114 16.878 0.408 1.00 63.09 84 ALA A C 1
ATOM 627 O O . ALA A 1 84 ? 7.581 16.225 1.337 1.00 63.09 84 ALA A O 1
ATOM 628 N N . LEU A 1 85 ? 7.860 17.313 -0.607 1.00 55.44 85 LEU A N 1
ATOM 629 C CA . LEU A 1 85 ? 9.311 17.401 -0.488 1.00 55.44 85 LEU A CA 1
ATOM 630 C C . LEU A 1 85 ? 9.587 18.443 0.603 1.00 55.44 85 LEU A C 1
ATOM 632 O O . LEU A 1 85 ? 9.322 19.625 0.385 1.00 55.44 85 LEU A O 1
ATOM 636 N N . ALA A 1 86 ? 10.013 17.993 1.782 1.00 49.59 86 ALA A N 1
ATOM 637 C CA . ALA A 1 86 ? 10.659 18.872 2.750 1.00 49.59 86 ALA A CA 1
ATOM 638 C C . ALA A 1 86 ? 12.039 19.286 2.224 1.00 49.59 86 ALA A C 1
ATOM 640 O O . ALA A 1 86 ? 12.724 18.415 1.634 1.00 49.59 86 ALA A O 1
#

Foldseek 3Di:
DDEPVVVVVCVVVCVCVVQVVVVHDDDYDDDCLVVLDDPPPAAEAEDCDPVCQPCVCVRNVHHYDHDDPVQNVCCVVVVDGDDDDD

Nearest PDB structures (foldseek):
  8x7f-assembly1_J  TM=5.300E-01  e=1.464E+00  Escherichia coli K-12
  6llq-assembly1_A  TM=4.979E-01  e=2.219E+00  unidentified
  3moi-assembly1_A-2  TM=5.751E-01  e=6.271E+00  Bordetella bronchiseptica
  4pfr-assembly1_A  TM=6.571E-01  e=9.502E+00  Cereibacter sphaeroides ATCC 17029

Mean predicted aligned error: 4.03 Å

Solvent-accessible surface area (backbone atoms only — not comparable to full-atom values): 5283 Å² total; per-residue (Å²): 115,40,53,68,71,58,44,54,50,32,52,75,73,39,52,52,57,54,43,42,74,75,71,47,83,89,61,55,85,53,49,51,73,81,66,68,57,73,67,90,87,65,57,66,46,70,35,64,42,70,71,52,43,65,51,40,25,76,75,68,76,30,47,54,43,74,49,52,64,68,48,41,50,50,21,69,75,70,76,48,84,77,78,67,89,126

Sequence (86 aa):
MTPRALRTMADRNGYTRAITRAGGKVLTDSCPAMSRAAPPGTKVFATDSAKQAHYLPAILGIEAWFGTLEECVDAAITGRWRGALA

Secondary structure (DSSP, 8-state):
-B-HHHHHHHHHTTHHHHHHHTT----BSS-TTTTT---TT--EEEES-HHHHHHHHHHHT-EEEE--HHHHHHHHHHS-------